Protein AF-A0A840FYK5-F1 (afdb_monomer_lite)

Structure (mmCIF, N/CA/C/O backbone):
data_AF-A0A840FYK5-F1
#
_entry.id   AF-A0A840FYK5-F1
#
loop_
_atom_site.group_PDB
_atom_site.id
_atom_site.type_symbol
_atom_site.label_atom_id
_atom_site.label_alt_id
_atom_site.label_comp_id
_atom_site.label_asym_id
_atom_site.label_entity_id
_atom_site.label_seq_id
_atom_site.pdbx_PDB_ins_code
_atom_site.Cartn_x
_atom_site.Cartn_y
_atom_site.Cartn_z
_atom_site.occupancy
_atom_site.B_iso_or_equiv
_atom_site.auth_seq_id
_atom_site.auth_comp_id
_atom_site.auth_asym_id
_atom_site.auth_atom_id
_atom_site.pdbx_PDB_model_num
ATOM 1 N N . MET A 1 1 ? 57.514 31.101 -89.085 1.00 50.59 1 MET A N 1
ATOM 2 C CA . MET A 1 1 ? 56.109 31.104 -88.603 1.00 50.59 1 MET A CA 1
ATOM 3 C C . MET A 1 1 ? 55.484 29.708 -88.556 1.00 50.59 1 MET A C 1
ATOM 5 O O . MET A 1 1 ? 54.906 29.385 -87.530 1.00 50.59 1 MET A O 1
ATOM 9 N N . LYS A 1 2 ? 55.638 28.849 -89.581 1.00 47.91 2 LYS A N 1
ATOM 10 C CA . LYS A 1 2 ? 55.076 27.477 -89.578 1.00 47.91 2 LYS A CA 1
ATOM 11 C C . LYS A 1 2 ? 55.573 26.586 -88.419 1.00 47.91 2 LYS A C 1
ATOM 13 O O . LYS A 1 2 ? 54.749 25.950 -87.782 1.00 47.91 2 LYS A O 1
ATOM 18 N N . SER A 1 3 ? 56.866 26.624 -88.074 1.00 54.31 3 SER A N 1
ATOM 19 C CA . SER A 1 3 ? 57.434 25.789 -86.993 1.00 54.31 3 SER A CA 1
ATOM 20 C C . SER A 1 3 ? 57.004 26.186 -85.571 1.00 54.31 3 SER A C 1
ATOM 22 O O . SER A 1 3 ? 57.011 25.355 -84.669 1.00 54.31 3 SER A O 1
ATOM 24 N N . VAL A 1 4 ? 56.611 27.449 -85.362 1.00 58.28 4 VAL A N 1
ATOM 25 C CA . VAL A 1 4 ? 56.095 27.933 -84.065 1.00 58.28 4 VAL A CA 1
ATOM 26 C C . VAL A 1 4 ? 54.631 27.517 -83.896 1.00 58.28 4 VAL A C 1
ATOM 28 O O . VAL A 1 4 ? 54.240 27.057 -82.830 1.00 58.28 4 VAL A O 1
ATOM 31 N N . LEU A 1 5 ? 53.845 27.582 -84.976 1.00 57.31 5 LEU A N 1
ATOM 32 C CA . LEU A 1 5 ? 52.460 27.099 -85.007 1.00 57.31 5 LEU A CA 1
ATOM 33 C C . LEU A 1 5 ? 52.360 25.588 -84.747 1.00 57.31 5 LEU A C 1
ATOM 35 O O . LEU A 1 5 ? 51.481 25.158 -84.006 1.00 57.31 5 LEU A O 1
ATOM 39 N N . THR A 1 6 ? 53.281 24.784 -85.285 1.00 66.44 6 THR A N 1
ATOM 40 C CA . THR A 1 6 ? 53.311 23.334 -85.026 1.00 66.44 6 THR A CA 1
ATOM 41 C C . THR A 1 6 ? 53.714 22.995 -83.590 1.00 66.44 6 THR A C 1
ATOM 43 O O . THR A 1 6 ? 53.157 22.068 -83.011 1.00 66.44 6 THR A O 1
ATOM 46 N N . ALA A 1 7 ? 54.637 23.754 -82.989 1.00 65.50 7 ALA A N 1
ATOM 47 C CA . ALA A 1 7 ? 55.059 23.539 -81.604 1.00 65.50 7 ALA A CA 1
ATOM 48 C C . ALA A 1 7 ? 53.944 23.880 -80.598 1.00 65.50 7 ALA A C 1
ATOM 50 O O . ALA A 1 7 ? 53.713 23.129 -79.652 1.00 65.50 7 ALA A O 1
ATOM 51 N N . VAL A 1 8 ? 53.202 24.968 -80.836 1.00 67.00 8 VAL A N 1
ATOM 52 C CA . VAL A 1 8 ? 52.050 25.351 -80.003 1.00 67.00 8 VAL A CA 1
ATOM 53 C C . VAL A 1 8 ? 50.910 24.336 -80.139 1.00 67.00 8 VAL A C 1
ATOM 55 O O . VAL A 1 8 ? 50.335 23.930 -79.133 1.00 67.00 8 VAL A O 1
ATOM 58 N N . ALA A 1 9 ? 50.624 23.854 -81.353 1.00 66.88 9 ALA A N 1
ATOM 59 C CA . ALA A 1 9 ? 49.598 22.832 -81.570 1.00 66.88 9 ALA A CA 1
ATOM 60 C C . ALA A 1 9 ? 49.932 21.499 -80.871 1.00 66.88 9 ALA A C 1
ATOM 62 O O . ALA A 1 9 ? 49.056 20.884 -80.265 1.00 66.88 9 ALA A O 1
ATOM 63 N N . ALA A 1 10 ? 51.202 21.078 -80.896 1.00 69.75 10 ALA A N 1
ATOM 64 C CA . ALA A 1 10 ? 51.650 19.875 -80.197 1.00 69.75 10 ALA A CA 1
ATOM 65 C C . ALA A 1 10 ? 51.537 20.011 -78.667 1.00 69.75 10 ALA A C 1
ATOM 67 O O . ALA A 1 10 ? 51.083 19.082 -78.002 1.00 69.75 10 ALA A O 1
ATOM 68 N N . ALA A 1 11 ? 51.881 21.175 -78.108 1.00 65.31 11 ALA A N 1
ATOM 69 C CA . ALA A 1 11 ? 51.775 21.427 -76.671 1.00 65.31 11 ALA A CA 1
ATOM 70 C C . ALA A 1 11 ? 50.318 21.407 -76.172 1.00 65.31 11 ALA A C 1
ATOM 72 O O . ALA A 1 11 ? 50.037 20.839 -75.117 1.00 65.31 11 ALA A O 1
ATOM 73 N N . VAL A 1 12 ? 49.380 21.964 -76.949 1.00 68.56 12 VAL A N 1
ATOM 74 C CA . VAL A 1 12 ? 47.945 21.940 -76.614 1.00 68.56 12 VAL A CA 1
ATOM 75 C C . VAL A 1 12 ? 47.387 20.516 -76.661 1.00 68.56 12 VAL A C 1
ATOM 77 O O . VAL A 1 12 ? 46.631 20.132 -75.772 1.00 68.56 12 VAL A O 1
ATOM 80 N N . LEU A 1 13 ? 47.793 19.707 -77.645 1.00 66.62 13 LEU A N 1
ATOM 81 C CA . LEU A 1 13 ? 47.369 18.307 -77.735 1.00 66.62 13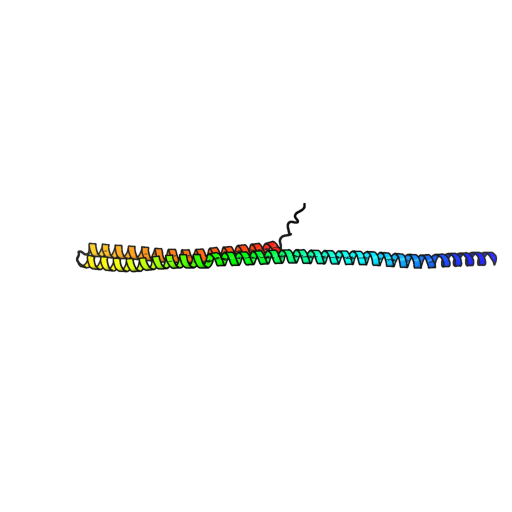 LEU A CA 1
ATOM 82 C C . LEU A 1 13 ? 47.898 17.462 -76.571 1.00 66.62 13 LEU A C 1
ATOM 84 O O . LEU A 1 13 ? 47.153 16.651 -76.031 1.00 66.62 13 LEU A O 1
ATOM 88 N N . ILE A 1 14 ? 49.145 17.678 -76.143 1.00 67.44 14 ILE A N 1
ATOM 89 C CA . ILE A 1 14 ? 49.721 16.970 -74.991 1.00 67.44 14 ILE A CA 1
ATOM 90 C C . ILE A 1 14 ? 49.023 17.385 -73.687 1.00 67.44 14 ILE A C 1
ATOM 92 O O . ILE A 1 14 ? 48.702 16.522 -72.874 1.00 67.44 14 ILE A O 1
ATOM 96 N N . ALA A 1 15 ? 48.735 18.677 -73.498 1.00 59.78 15 ALA A N 1
ATOM 97 C CA . ALA A 1 15 ? 48.019 19.168 -72.319 1.00 59.78 15 ALA A CA 1
ATOM 98 C C . ALA A 1 15 ? 46.560 18.675 -72.263 1.00 59.78 15 ALA A C 1
ATOM 100 O O . ALA A 1 15 ? 46.067 18.312 -71.198 1.00 59.78 15 ALA A O 1
ATOM 101 N N . ALA A 1 16 ? 45.872 18.603 -73.406 1.00 60.03 16 ALA A N 1
ATOM 102 C CA . ALA A 1 16 ? 44.527 18.036 -73.484 1.00 60.03 16 ALA A CA 1
ATOM 103 C C . ALA A 1 16 ? 44.531 16.514 -73.236 1.00 60.03 16 ALA A C 1
ATOM 105 O O . ALA A 1 16 ? 43.659 15.997 -72.538 1.00 60.03 16 ALA A O 1
ATOM 106 N N . ALA A 1 17 ? 45.539 15.803 -73.753 1.00 59.28 17 ALA A N 1
ATOM 107 C CA . ALA A 1 17 ? 45.691 14.362 -73.569 1.00 59.28 17 ALA A CA 1
ATOM 108 C C . ALA A 1 17 ? 46.063 13.967 -72.131 1.00 59.28 17 ALA A C 1
ATOM 110 O O . ALA A 1 17 ? 45.732 12.861 -71.717 1.00 59.28 17 ALA A O 1
ATOM 111 N N . SER A 1 18 ? 46.718 14.840 -71.358 1.00 58.62 18 SER A N 1
ATOM 112 C CA . SER A 1 18 ? 47.027 14.595 -69.942 1.00 58.62 18 SER A CA 1
ATOM 113 C C . SER A 1 18 ? 45.915 15.047 -68.986 1.00 58.62 18 SER A C 1
ATOM 115 O O . SER A 1 18 ? 45.762 14.461 -67.914 1.00 58.62 18 SER A O 1
ATOM 117 N N . ALA A 1 19 ? 45.096 16.029 -69.377 1.00 57.84 19 ALA A N 1
ATOM 118 C CA . ALA A 1 19 ? 43.970 16.510 -68.575 1.00 57.84 19 ALA A CA 1
ATOM 119 C C . ALA A 1 19 ? 42.776 15.536 -68.550 1.00 57.84 19 ALA A C 1
ATOM 121 O O . ALA A 1 19 ? 42.128 15.391 -67.516 1.00 57.84 19 ALA A O 1
ATOM 122 N N . LEU A 1 20 ? 42.496 14.838 -69.658 1.00 57.72 20 LEU A N 1
ATOM 123 C CA . LEU A 1 20 ? 41.363 13.904 -69.750 1.00 57.72 20 LEU A CA 1
ATOM 124 C C . LEU A 1 20 ? 41.501 12.671 -68.825 1.00 57.72 20 LEU A C 1
ATOM 126 O O . LEU A 1 20 ? 40.546 12.380 -68.103 1.00 57.72 20 LEU A O 1
ATOM 130 N N . PRO A 1 21 ? 42.659 11.978 -68.759 1.00 57.53 21 PRO A N 1
ATOM 131 C CA . PRO A 1 21 ? 42.876 10.895 -67.802 1.00 57.53 21 PRO A CA 1
ATOM 132 C C . PRO A 1 21 ? 42.879 11.397 -66.359 1.00 57.53 21 PRO A C 1
ATOM 134 O O . PRO A 1 21 ? 42.323 10.735 -65.492 1.00 57.53 21 PRO A O 1
ATOM 137 N N . ALA A 1 22 ? 43.464 12.570 -66.094 1.00 59.75 22 ALA A N 1
ATOM 138 C CA . ALA A 1 22 ? 43.513 13.144 -64.750 1.00 59.75 22 ALA A CA 1
ATOM 139 C C . ALA A 1 22 ? 42.115 13.496 -64.212 1.00 59.75 22 ALA A C 1
ATOM 141 O O . ALA A 1 22 ? 41.850 13.281 -63.033 1.00 59.75 22 ALA A O 1
ATOM 142 N N . TYR A 1 23 ? 41.213 13.980 -65.072 1.00 58.19 23 TYR A N 1
ATOM 143 C CA . TYR A 1 23 ? 39.818 14.242 -64.714 1.00 58.19 23 TYR A CA 1
ATOM 144 C C . TYR A 1 23 ? 39.044 12.948 -64.428 1.00 58.19 23 TYR A C 1
ATOM 146 O O . TYR A 1 23 ? 38.419 12.848 -63.382 1.00 58.19 23 TYR A O 1
ATOM 154 N N . TRP A 1 24 ? 39.153 11.925 -65.284 1.00 56.03 24 TRP A N 1
ATOM 155 C CA . TRP A 1 24 ? 38.498 10.624 -65.065 1.00 56.03 24 TRP A CA 1
ATOM 156 C C . TRP A 1 24 ? 39.022 9.884 -63.825 1.00 56.03 24 TRP A C 1
ATOM 158 O O . TRP A 1 24 ? 38.254 9.302 -63.059 1.00 56.03 24 TRP A O 1
ATOM 168 N N . ILE A 1 25 ? 40.338 9.917 -63.602 1.00 59.69 25 ILE A N 1
ATOM 169 C CA . ILE A 1 25 ? 40.973 9.357 -62.404 1.00 59.69 25 ILE A CA 1
ATOM 170 C C . ILE A 1 25 ? 40.536 10.153 -61.168 1.00 59.69 25 ILE A C 1
ATOM 172 O O . ILE A 1 25 ? 40.175 9.551 -60.165 1.00 59.69 25 ILE A O 1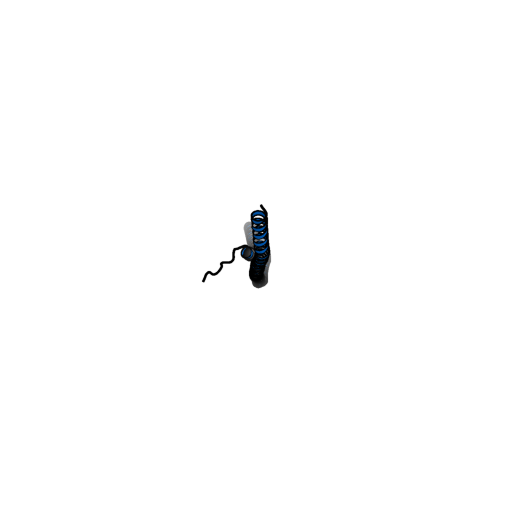
ATOM 176 N N . GLY A 1 26 ? 40.506 11.486 -61.232 1.00 59.38 26 GLY A N 1
ATOM 177 C CA . GLY A 1 26 ? 40.042 12.331 -60.130 1.00 59.38 26 GLY A CA 1
ATOM 178 C C . GLY A 1 26 ? 38.566 12.128 -59.775 1.00 59.38 26 GLY A C 1
ATOM 179 O O . GLY A 1 26 ? 38.242 12.045 -58.594 1.00 59.38 26 GLY A O 1
ATOM 180 N N . ASP A 1 27 ? 37.698 11.997 -60.777 1.00 62.09 27 ASP A N 1
ATOM 181 C CA . ASP A 1 27 ? 36.256 11.776 -60.618 1.00 62.09 27 ASP A CA 1
ATOM 182 C C . ASP A 1 27 ? 35.965 10.398 -60.004 1.00 62.09 27 ASP A C 1
ATOM 184 O O . ASP A 1 27 ? 35.331 10.307 -58.958 1.00 62.09 27 ASP A O 1
ATOM 188 N N . SER A 1 28 ? 36.574 9.335 -60.542 1.00 63.12 28 SER A N 1
ATOM 189 C CA . SER A 1 28 ? 36.465 7.972 -59.990 1.00 63.12 28 SER A CA 1
ATOM 190 C C . SER A 1 28 ? 37.071 7.822 -58.587 1.00 63.12 28 SER A C 1
ATOM 192 O O . SER A 1 28 ? 36.522 7.110 -57.745 1.00 63.12 28 SER A O 1
ATOM 194 N N . HIS A 1 29 ? 38.181 8.508 -58.288 1.00 64.19 29 HIS A N 1
ATOM 195 C CA . HIS A 1 29 ? 38.748 8.533 -56.933 1.00 64.19 29 HIS A CA 1
ATOM 196 C C . HIS A 1 29 ? 37.891 9.374 -55.974 1.00 64.19 29 HIS A C 1
ATOM 198 O O . HIS A 1 29 ? 37.854 9.087 -54.777 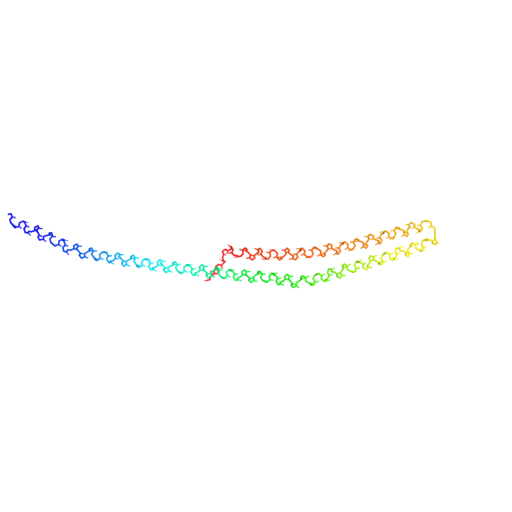1.00 64.19 29 HIS A O 1
ATOM 204 N N . GLY A 1 30 ? 37.201 10.401 -56.475 1.00 69.19 30 GLY A N 1
ATOM 205 C CA . GLY A 1 30 ? 36.235 11.197 -55.723 1.00 69.19 30 GLY A CA 1
ATOM 206 C C . GLY A 1 30 ? 34.983 10.395 -55.374 1.00 69.19 30 GLY A C 1
ATOM 207 O O . GLY A 1 30 ? 34.621 10.318 -54.201 1.00 69.19 30 GLY A O 1
ATOM 208 N N . GLU A 1 31 ? 34.383 9.735 -56.364 1.00 76.06 31 GLU A N 1
ATOM 209 C CA . GLU A 1 31 ? 33.214 8.864 -56.217 1.00 76.06 31 GLU A CA 1
ATOM 210 C C . GLU A 1 31 ? 33.489 7.725 -55.230 1.00 76.06 31 GLU A C 1
ATOM 212 O O . GLU A 1 31 ? 32.745 7.555 -54.266 1.00 76.06 31 GLU A O 1
ATOM 217 N N . ALA A 1 32 ? 34.613 7.015 -55.383 1.00 79.38 32 ALA A N 1
ATOM 218 C CA . ALA A 1 32 ? 34.986 5.931 -54.475 1.00 79.38 32 ALA A CA 1
ATOM 219 C C . ALA A 1 32 ? 35.172 6.412 -53.024 1.00 79.38 32 ALA A C 1
ATOM 221 O O . ALA A 1 32 ? 34.760 5.730 -52.085 1.00 79.38 32 ALA A O 1
ATOM 222 N N . ARG A 1 33 ? 35.754 7.603 -52.815 1.00 80.38 33 ARG A N 1
ATOM 223 C CA . ARG A 1 33 ? 35.912 8.189 -51.473 1.00 80.38 33 ARG A CA 1
ATOM 224 C C . ARG A 1 33 ? 34.583 8.622 -50.864 1.00 80.38 33 ARG A C 1
ATOM 226 O O . ARG A 1 33 ? 34.392 8.435 -49.664 1.00 80.38 33 ARG A O 1
ATOM 233 N N . VAL A 1 34 ? 33.686 9.201 -51.662 1.00 84.94 34 VAL A N 1
ATOM 234 C CA . VAL A 1 34 ? 32.341 9.584 -51.210 1.00 84.94 34 VAL A CA 1
ATOM 235 C C . VAL A 1 34 ? 31.530 8.340 -50.867 1.00 84.94 34 VAL A C 1
ATOM 237 O O . VAL A 1 34 ? 30.941 8.300 -49.791 1.00 84.94 34 VAL A O 1
ATOM 240 N N . GLN A 1 35 ? 31.568 7.305 -51.709 1.00 84.25 35 GLN A N 1
ATOM 241 C CA . GLN A 1 35 ? 30.885 6.040 -51.450 1.00 84.25 35 GLN A CA 1
ATOM 242 C C . GLN A 1 35 ? 31.421 5.369 -50.182 1.00 84.25 35 GLN A C 1
ATOM 244 O O . GLN A 1 35 ? 30.646 4.986 -49.315 1.00 84.25 35 GLN A O 1
ATOM 249 N N . GLN A 1 36 ? 32.744 5.314 -50.005 1.00 89.25 36 GLN A N 1
ATOM 250 C CA . GLN A 1 36 ? 33.347 4.765 -48.791 1.00 89.25 36 GLN A CA 1
ATOM 251 C C . GLN A 1 36 ? 32.951 5.557 -47.534 1.00 89.25 36 GLN A C 1
ATOM 253 O O . GLN A 1 36 ? 32.678 4.967 -46.488 1.00 89.25 36 GLN A O 1
ATOM 258 N N . ALA A 1 37 ? 32.920 6.891 -47.610 1.00 87.94 37 ALA A N 1
ATOM 259 C CA . ALA A 1 37 ? 32.476 7.731 -46.501 1.00 87.94 37 ALA A CA 1
ATOM 260 C C . ALA A 1 37 ? 30.987 7.515 -46.187 1.00 87.94 37 ALA A C 1
ATOM 262 O O . ALA A 1 37 ? 30.623 7.407 -45.017 1.00 87.94 37 ALA A O 1
ATOM 263 N N . TRP A 1 38 ? 30.149 7.394 -47.219 1.00 90.44 38 TRP A N 1
ATOM 264 C CA . TRP A 1 38 ? 28.724 7.102 -47.098 1.00 90.44 38 TRP A CA 1
ATOM 265 C C . TRP A 1 38 ? 28.463 5.726 -46.480 1.00 90.44 38 TRP A C 1
ATOM 267 O O . TRP A 1 38 ? 27.645 5.609 -45.570 1.00 90.44 38 TRP A O 1
ATOM 277 N N . ASP A 1 39 ? 29.175 4.690 -46.923 1.00 92.81 39 ASP A N 1
ATOM 278 C CA . ASP A 1 39 ? 29.040 3.331 -46.395 1.00 92.81 39 ASP A CA 1
ATOM 279 C C . ASP A 1 39 ? 29.463 3.270 -44.921 1.00 92.81 39 ASP A C 1
ATOM 281 O O . ASP A 1 39 ? 28.784 2.652 -44.096 1.00 92.81 39 ASP A O 1
ATOM 285 N N . ASN A 1 40 ? 30.550 3.964 -44.565 1.00 91.50 40 ASN A N 1
ATOM 286 C CA . ASN A 1 40 ? 31.009 4.079 -43.181 1.00 91.50 40 ASN A CA 1
ATOM 287 C C . ASN A 1 40 ? 30.006 4.836 -42.298 1.00 91.50 40 ASN A C 1
ATOM 289 O O . ASN A 1 40 ? 29.706 4.372 -41.197 1.00 91.50 40 ASN A O 1
ATOM 293 N N . ASP A 1 41 ? 29.463 5.962 -42.771 1.00 91.06 41 ASP A N 1
ATOM 294 C CA . ASP A 1 41 ? 28.434 6.729 -42.055 1.00 91.06 41 ASP A CA 1
ATOM 295 C C . ASP A 1 41 ? 27.147 5.908 -41.896 1.00 91.06 41 ASP A C 1
ATOM 297 O O . ASP A 1 41 ? 26.604 5.800 -40.799 1.00 91.06 41 ASP A O 1
ATOM 301 N N . THR A 1 42 ? 26.706 5.230 -42.957 1.00 92.06 42 THR A N 1
ATOM 302 C CA . THR A 1 42 ? 25.527 4.353 -42.939 1.00 92.06 42 THR A CA 1
ATOM 303 C C . THR A 1 42 ? 25.695 3.231 -41.921 1.00 92.06 42 THR A C 1
ATOM 305 O O . THR A 1 42 ? 24.801 2.989 -41.108 1.00 92.06 42 THR A O 1
ATOM 308 N N . LYS A 1 43 ? 26.860 2.571 -41.913 1.00 93.62 43 LYS A N 1
ATOM 309 C CA . LYS A 1 43 ? 27.175 1.529 -40.933 1.00 93.62 43 LYS A CA 1
ATOM 310 C C . LYS A 1 43 ? 27.217 2.090 -39.513 1.00 93.62 43 LYS A C 1
ATOM 312 O O . LYS A 1 43 ? 26.647 1.480 -38.615 1.00 93.62 43 LYS A O 1
ATOM 317 N N . SER A 1 44 ? 27.847 3.246 -39.308 1.00 92.38 44 SER A N 1
ATOM 318 C CA . SER A 1 44 ? 27.918 3.900 -37.997 1.00 92.38 44 SER A CA 1
ATOM 319 C C . SER A 1 44 ? 26.527 4.245 -37.462 1.00 92.38 44 SER A C 1
ATOM 321 O O . SER A 1 44 ? 26.211 3.903 -36.323 1.00 92.38 44 SER A O 1
ATOM 323 N N . ARG A 1 45 ? 25.655 4.820 -38.298 1.00 90.25 45 ARG A N 1
ATOM 324 C CA . ARG A 1 45 ? 24.257 5.112 -37.946 1.00 90.25 45 ARG A CA 1
ATOM 325 C C . ARG A 1 45 ? 23.459 3.852 -37.643 1.00 90.25 45 ARG A C 1
ATOM 327 O O . ARG A 1 45 ? 22.683 3.851 -36.693 1.00 90.25 45 ARG A O 1
ATOM 334 N N . ALA A 1 46 ? 23.644 2.789 -38.425 1.00 91.06 46 ALA A N 1
ATOM 335 C CA . ALA A 1 46 ? 22.976 1.513 -38.189 1.00 91.06 46 ALA A CA 1
ATOM 336 C C . ALA A 1 46 ? 23.395 0.894 -36.845 1.00 91.06 46 ALA A C 1
ATOM 338 O O . ALA A 1 46 ? 22.534 0.448 -36.088 1.00 91.06 46 ALA A O 1
ATOM 339 N N . THR A 1 47 ? 24.691 0.926 -36.513 1.00 94.00 47 THR A N 1
ATOM 340 C CA . THR A 1 47 ? 25.196 0.473 -35.208 1.00 94.00 47 THR A CA 1
ATOM 341 C C . THR A 1 47 ? 24.639 1.324 -34.069 1.00 94.00 47 THR A C 1
ATOM 343 O O . THR A 1 47 ? 24.091 0.768 -33.124 1.00 94.00 47 THR A O 1
ATOM 346 N N . ALA A 1 48 ? 24.686 2.655 -34.183 1.00 91.38 48 ALA A N 1
ATOM 347 C CA . ALA A 1 48 ? 24.155 3.554 -33.158 1.00 91.38 48 ALA A CA 1
ATOM 348 C C . ALA A 1 48 ? 22.641 3.364 -32.941 1.00 91.38 48 ALA A C 1
ATOM 350 O O . ALA A 1 48 ? 22.164 3.380 -31.808 1.00 91.38 48 ALA A O 1
ATOM 351 N N . ALA A 1 49 ? 21.874 3.134 -34.012 1.00 90.94 49 ALA A N 1
ATOM 352 C CA . ALA A 1 49 ? 20.446 2.835 -33.920 1.00 90.94 49 ALA A CA 1
ATOM 353 C C . ALA A 1 49 ? 20.178 1.484 -33.234 1.00 90.94 49 ALA A C 1
ATOM 355 O O . ALA A 1 49 ? 19.245 1.371 -32.433 1.00 90.94 49 ALA A O 1
ATOM 356 N N . LEU A 1 50 ? 20.996 0.465 -33.521 1.00 94.44 50 LEU A N 1
ATOM 357 C CA . LEU A 1 50 ? 20.906 -0.840 -32.869 1.00 94.44 50 LEU A CA 1
ATOM 358 C C . LEU A 1 50 ? 21.251 -0.748 -31.377 1.00 94.44 50 LEU A C 1
ATOM 360 O O . LEU A 1 50 ? 20.517 -1.290 -30.554 1.00 94.44 50 LEU A O 1
ATOM 364 N N . GLU A 1 51 ? 22.321 -0.037 -31.024 1.00 93.69 51 GLU A N 1
ATOM 365 C CA . GLU A 1 51 ? 22.709 0.217 -29.632 1.00 93.69 51 GLU A CA 1
ATOM 366 C C . GLU A 1 51 ? 21.599 0.954 -28.881 1.00 93.69 51 GLU A C 1
ATOM 368 O O . GLU A 1 51 ? 21.139 0.467 -27.850 1.00 93.69 51 GLU A O 1
ATOM 373 N N . ALA A 1 52 ? 21.073 2.047 -29.442 1.00 89.44 52 ALA A N 1
ATOM 374 C CA . ALA A 1 52 ? 19.964 2.790 -28.847 1.00 89.44 52 ALA A CA 1
ATOM 375 C C . ALA A 1 52 ? 18.715 1.913 -28.634 1.00 89.44 52 ALA A C 1
ATOM 377 O O . ALA A 1 52 ? 18.060 2.000 -27.591 1.00 89.44 52 ALA A O 1
ATOM 378 N N . THR A 1 53 ? 18.401 1.035 -29.594 1.00 93.06 53 THR A N 1
ATOM 379 C CA . THR A 1 53 ? 17.277 0.091 -29.492 1.00 93.06 53 THR A CA 1
ATOM 380 C C . THR A 1 53 ? 17.509 -0.935 -28.385 1.00 93.06 53 THR A C 1
ATOM 382 O O . THR A 1 53 ? 16.618 -1.173 -27.571 1.00 93.06 53 THR A O 1
ATOM 385 N N . ASN A 1 54 ? 18.704 -1.524 -28.319 1.00 93.50 54 ASN A N 1
ATOM 386 C CA . ASN A 1 54 ? 19.051 -2.514 -27.302 1.00 93.50 54 ASN A CA 1
ATOM 387 C C . ASN A 1 54 ? 19.035 -1.902 -25.899 1.00 93.50 54 ASN A C 1
ATOM 389 O O . ASN A 1 54 ? 18.437 -2.477 -24.992 1.00 93.50 54 ASN A O 1
ATOM 393 N N . THR A 1 55 ? 19.621 -0.716 -25.724 1.00 90.69 55 THR A N 1
ATOM 394 C CA . THR A 1 55 ? 19.593 0.011 -24.449 1.00 90.69 55 THR A CA 1
ATOM 395 C C . THR A 1 55 ? 18.163 0.331 -24.025 1.00 90.69 55 THR A C 1
ATOM 397 O O . THR A 1 55 ? 17.804 0.085 -22.873 1.00 90.69 55 THR A O 1
ATOM 400 N N . SER A 1 56 ? 17.328 0.826 -24.945 1.00 90.31 56 SER A N 1
ATOM 401 C CA . SER A 1 56 ? 15.920 1.130 -24.652 1.00 90.31 56 SER A CA 1
ATOM 402 C C . SER A 1 56 ? 15.162 -0.126 -24.228 1.00 90.31 56 SER A C 1
ATOM 404 O O . SER A 1 56 ? 14.510 -0.128 -23.189 1.00 90.31 56 SER A O 1
ATOM 406 N N . ARG A 1 57 ? 15.338 -1.235 -24.955 1.00 92.88 57 ARG A N 1
ATOM 407 C CA . ARG A 1 57 ? 14.691 -2.514 -24.640 1.00 92.88 57 ARG A CA 1
ATOM 408 C C . ARG A 1 57 ? 15.101 -3.060 -23.271 1.00 92.88 57 ARG A C 1
ATOM 410 O O . ARG A 1 57 ? 14.249 -3.531 -22.525 1.00 92.88 57 ARG A O 1
ATOM 417 N N . THR A 1 58 ? 16.387 -2.996 -22.928 1.00 92.62 58 THR A N 1
ATOM 418 C CA . THR A 1 58 ? 16.881 -3.431 -21.611 1.00 92.62 58 THR A CA 1
ATOM 419 C C . THR A 1 58 ? 16.282 -2.583 -20.491 1.00 92.62 58 THR A C 1
ATOM 421 O O . THR A 1 58 ? 15.831 -3.130 -19.484 1.00 92.62 58 THR A O 1
ATOM 424 N N . LYS A 1 59 ? 16.217 -1.259 -20.678 1.00 91.12 59 LYS A N 1
ATOM 425 C CA . LYS A 1 59 ? 15.582 -0.339 -19.724 1.00 91.12 59 LYS A CA 1
ATOM 426 C C . LYS A 1 59 ? 14.090 -0.626 -19.559 1.00 91.12 59 LYS A C 1
ATOM 428 O O . LYS A 1 59 ? 13.623 -0.756 -18.432 1.00 91.12 59 LYS A O 1
ATOM 433 N N . GLU A 1 60 ? 13.359 -0.793 -20.658 1.00 93.44 60 GLU A N 1
ATOM 434 C CA . GLU A 1 60 ? 11.933 -1.143 -20.647 1.00 93.44 60 GLU A CA 1
ATOM 435 C C . GLU A 1 60 ? 11.677 -2.474 -19.932 1.00 93.44 60 GLU A C 1
ATOM 437 O O . GLU A 1 60 ? 10.753 -2.581 -19.127 1.00 93.44 60 GLU A O 1
ATOM 442 N N . GLN A 1 61 ? 12.522 -3.480 -20.167 1.00 94.88 61 GLN A N 1
ATOM 443 C CA . GLN A 1 61 ? 12.413 -4.771 -19.492 1.00 94.88 61 GLN A CA 1
ATOM 444 C C . GLN A 1 61 ? 12.697 -4.655 -17.987 1.00 94.88 61 GLN A C 1
ATOM 446 O O . GLN A 1 61 ? 11.961 -5.221 -17.177 1.00 94.88 61 GLN A O 1
ATOM 451 N N . GLY A 1 62 ? 13.737 -3.913 -17.596 1.00 94.12 62 GLY A N 1
ATOM 452 C CA . GLY A 1 62 ? 14.047 -3.642 -16.190 1.00 94.12 62 GLY A CA 1
ATOM 453 C C . GLY A 1 62 ? 12.915 -2.899 -15.478 1.00 94.12 62 GLY A C 1
ATOM 454 O O . GLY A 1 62 ? 12.525 -3.273 -14.369 1.00 94.12 62 GLY A O 1
ATOM 455 N N . HIS A 1 63 ? 12.333 -1.906 -16.149 1.00 95.75 63 HIS A N 1
ATOM 456 C CA . HIS A 1 63 ? 11.169 -1.170 -15.675 1.00 95.75 63 HIS A CA 1
ATOM 457 C C . HIS A 1 63 ? 9.955 -2.090 -15.488 1.00 95.75 63 HIS A C 1
ATOM 459 O O . HIS A 1 63 ? 9.408 -2.156 -14.387 1.00 95.75 63 HIS A O 1
ATOM 465 N N . ALA A 1 64 ? 9.588 -2.874 -16.507 1.00 96.38 64 ALA A N 1
ATOM 466 C CA . ALA A 1 64 ? 8.459 -3.802 -16.437 1.00 96.38 64 ALA A CA 1
ATOM 467 C C . ALA A 1 64 ? 8.615 -4.823 -15.298 1.00 96.38 64 ALA A C 1
ATOM 469 O O . ALA A 1 64 ? 7.670 -5.066 -14.546 1.00 96.38 64 ALA A O 1
ATOM 470 N N . ASN A 1 65 ? 9.819 -5.375 -15.121 1.00 96.56 65 ASN A N 1
ATOM 471 C CA . ASN A 1 65 ? 10.123 -6.293 -14.022 1.00 96.56 65 ASN A CA 1
ATOM 472 C C . ASN A 1 65 ? 9.978 -5.617 -12.651 1.00 96.56 65 ASN A C 1
ATOM 474 O O . ASN A 1 65 ? 9.465 -6.227 -11.714 1.00 96.56 65 ASN A O 1
ATOM 478 N N . SER A 1 66 ? 10.432 -4.368 -12.527 1.00 96.81 66 SER A N 1
ATOM 479 C CA . SER A 1 66 ? 10.374 -3.614 -11.271 1.00 96.81 66 SER A CA 1
ATOM 480 C C . SER A 1 66 ? 8.937 -3.257 -10.894 1.00 96.81 66 SER A C 1
ATOM 482 O O . SER A 1 66 ? 8.546 -3.460 -9.748 1.00 96.81 66 SER A O 1
ATOM 484 N N . VAL A 1 67 ? 8.132 -2.807 -11.862 1.00 97.69 67 VAL A N 1
ATOM 485 C CA . VAL A 1 67 ? 6.703 -2.523 -11.662 1.00 97.69 67 VAL A CA 1
ATOM 486 C C . VAL A 1 67 ? 5.933 -3.793 -11.311 1.00 97.69 67 VAL A C 1
ATOM 488 O O . VAL A 1 67 ? 5.153 -3.784 -10.364 1.00 97.69 67 VAL A O 1
ATOM 491 N N . THR A 1 68 ? 6.181 -4.893 -12.029 1.00 98.06 68 THR A N 1
ATOM 492 C CA . THR A 1 68 ? 5.530 -6.183 -11.749 1.00 98.06 68 THR A CA 1
ATOM 493 C C . THR A 1 68 ? 5.816 -6.626 -10.318 1.00 98.06 68 THR A C 1
ATOM 495 O O . THR A 1 68 ? 4.887 -6.903 -9.569 1.00 98.06 68 THR A O 1
ATOM 498 N N . ARG A 1 69 ? 7.088 -6.588 -9.899 1.00 97.50 69 ARG A N 1
ATOM 499 C CA . ARG A 1 69 ? 7.475 -6.938 -8.529 1.00 97.50 69 ARG A CA 1
ATOM 500 C C . ARG A 1 69 ? 6.804 -6.041 -7.489 1.00 97.50 69 ARG A C 1
ATOM 502 O O . ARG A 1 69 ? 6.282 -6.558 -6.513 1.00 97.50 69 ARG A O 1
ATOM 509 N N . ALA A 1 70 ? 6.783 -4.726 -7.702 1.00 97.38 70 ALA A N 1
ATOM 510 C CA . ALA A 1 70 ? 6.153 -3.795 -6.765 1.00 97.38 70 ALA A CA 1
ATOM 511 C C . ALA A 1 70 ? 4.653 -4.086 -6.580 1.00 97.38 70 ALA A C 1
ATOM 513 O O . ALA A 1 70 ? 4.134 -4.040 -5.465 1.00 97.38 70 ALA A O 1
ATOM 514 N N . VAL A 1 71 ? 3.955 -4.419 -7.670 1.00 97.56 71 VAL A N 1
ATOM 515 C CA . VAL A 1 71 ? 2.537 -4.803 -7.641 1.00 97.56 71 VAL A CA 1
ATOM 516 C C . VAL A 1 71 ? 2.338 -6.152 -6.944 1.00 97.56 71 VAL A C 1
ATOM 518 O O . VAL A 1 71 ? 1.433 -6.277 -6.117 1.00 97.56 71 VAL A O 1
ATOM 521 N N . ASP A 1 72 ? 3.186 -7.139 -7.229 1.00 97.62 72 ASP A N 1
ATOM 522 C CA . ASP A 1 72 ? 3.130 -8.456 -6.588 1.00 97.62 72 ASP A CA 1
ATOM 523 C C . ASP A 1 72 ? 3.368 -8.352 -5.074 1.00 97.62 72 ASP A C 1
ATOM 525 O O . ASP A 1 72 ? 2.590 -8.897 -4.289 1.00 97.62 72 ASP A O 1
ATOM 529 N N . ASP A 1 73 ? 4.387 -7.596 -4.655 1.00 96.00 73 ASP A N 1
ATOM 530 C CA . ASP A 1 73 ? 4.710 -7.353 -3.246 1.00 96.00 73 ASP A CA 1
ATOM 531 C C . ASP A 1 73 ? 3.551 -6.640 -2.533 1.00 96.00 73 ASP A C 1
ATOM 533 O O . ASP A 1 73 ? 3.162 -7.028 -1.427 1.00 96.00 73 ASP A O 1
ATOM 537 N N . PHE A 1 74 ? 2.935 -5.644 -3.183 1.00 96.69 74 PHE A N 1
ATOM 538 C CA . PHE A 1 74 ? 1.741 -4.971 -2.670 1.00 96.69 74 PHE A CA 1
ATOM 539 C C . PHE A 1 74 ? 0.575 -5.951 -2.473 1.00 96.69 74 PHE A C 1
ATOM 541 O O . PHE A 1 74 ? -0.041 -5.983 -1.404 1.00 96.69 74 PHE A O 1
ATOM 548 N N . HIS A 1 75 ? 0.282 -6.792 -3.467 1.00 95.69 75 HIS A N 1
ATOM 549 C CA . HIS A 1 75 ? -0.792 -7.779 -3.358 1.00 95.69 75 HIS A CA 1
ATOM 550 C C . HIS A 1 75 ? -0.507 -8.856 -2.308 1.00 95.69 75 HIS A C 1
ATOM 552 O O . HIS A 1 75 ? -1.436 -9.286 -1.616 1.00 95.69 75 HIS A O 1
ATOM 558 N N . ALA A 1 76 ? 0.756 -9.252 -2.136 1.00 95.88 76 ALA A N 1
ATOM 559 C CA . ALA A 1 76 ? 1.164 -10.236 -1.139 1.00 95.88 76 ALA A CA 1
ATOM 560 C C . ALA A 1 76 ? 0.870 -9.776 0.299 1.00 95.88 76 ALA A C 1
ATOM 562 O O . ALA A 1 76 ? 0.539 -10.603 1.152 1.00 95.88 76 ALA A O 1
ATOM 563 N N . VAL A 1 77 ? 0.946 -8.468 0.576 1.00 94.12 77 VAL A N 1
ATOM 564 C CA . VAL A 1 77 ? 0.730 -7.911 1.925 1.00 94.12 77 VAL A CA 1
ATOM 565 C C . VAL A 1 77 ? -0.670 -7.334 2.149 1.00 94.12 77 VAL A C 1
ATOM 567 O O . VAL A 1 77 ? -1.103 -7.230 3.298 1.00 94.12 77 VAL A O 1
ATOM 570 N N . GLN A 1 78 ? -1.400 -6.992 1.083 1.00 93.62 78 GLN A N 1
ATOM 571 C CA . GLN A 1 78 ? -2.703 -6.329 1.182 1.00 93.62 78 GLN A CA 1
ATOM 572 C C . GLN A 1 78 ? -3.764 -7.214 1.851 1.00 93.62 78 GLN A C 1
ATOM 574 O O . GLN A 1 78 ? -4.418 -6.793 2.806 1.00 93.62 78 GLN A O 1
ATOM 579 N N . ALA A 1 79 ? -3.949 -8.445 1.364 1.00 92.00 79 ALA A N 1
ATOM 580 C CA . ALA A 1 79 ? -4.999 -9.325 1.879 1.00 92.00 79 ALA A CA 1
ATOM 581 C C . ALA A 1 79 ? -4.778 -9.726 3.355 1.00 92.00 79 ALA A C 1
ATOM 583 O O . ALA A 1 79 ? -5.730 -9.618 4.134 1.00 92.00 79 ALA A O 1
ATOM 584 N N . PRO A 1 80 ? -3.558 -10.114 3.788 1.00 94.75 80 PRO A N 1
ATOM 585 C CA . PRO A 1 80 ? -3.275 -10.358 5.202 1.00 94.75 80 PRO A CA 1
ATOM 586 C C . PRO A 1 80 ? -3.518 -9.127 6.083 1.00 94.75 80 PRO A C 1
ATOM 588 O O . PRO A 1 80 ? -4.177 -9.235 7.114 1.00 94.75 80 PRO A O 1
ATOM 591 N N . ALA A 1 81 ? -3.054 -7.945 5.662 1.00 93.44 81 ALA A N 1
ATOM 592 C CA . ALA A 1 81 ? -3.231 -6.717 6.435 1.00 93.44 81 ALA A CA 1
ATOM 593 C C . ALA A 1 81 ? -4.710 -6.327 6.587 1.00 93.44 81 ALA A C 1
ATOM 595 O O . ALA A 1 81 ? -5.139 -5.930 7.673 1.00 93.44 81 ALA A O 1
ATOM 596 N N . ALA A 1 82 ? -5.505 -6.487 5.525 1.00 93.75 82 ALA A N 1
ATOM 597 C CA . ALA A 1 82 ? -6.944 -6.251 5.566 1.00 93.75 82 ALA A CA 1
ATOM 598 C C . ALA A 1 82 ? -7.659 -7.234 6.509 1.00 93.75 82 ALA A C 1
ATOM 600 O O . ALA A 1 82 ? -8.521 -6.822 7.288 1.00 93.75 82 ALA A O 1
ATOM 601 N N . ALA A 1 83 ? -7.284 -8.517 6.480 1.00 96.12 83 ALA A N 1
ATOM 602 C CA . ALA A 1 83 ? -7.843 -9.529 7.374 1.00 96.12 83 ALA A CA 1
ATOM 603 C C . ALA A 1 83 ? -7.516 -9.235 8.849 1.00 96.12 83 ALA A C 1
ATOM 605 O O . ALA A 1 83 ? -8.411 -9.265 9.698 1.00 96.12 83 ALA A O 1
ATOM 606 N N . ASP A 1 84 ? -6.265 -8.880 9.147 1.00 95.50 84 ASP A N 1
ATOM 607 C CA . ASP A 1 84 ? -5.828 -8.505 10.494 1.00 95.50 84 ASP A CA 1
ATOM 608 C C . ASP A 1 84 ? -6.544 -7.244 10.997 1.00 95.50 84 ASP A C 1
ATOM 610 O O . ASP A 1 84 ? -7.002 -7.198 12.143 1.00 95.50 84 ASP A O 1
ATOM 614 N N . GLY A 1 85 ? -6.680 -6.226 10.141 1.00 95.44 85 GLY A N 1
ATOM 615 C CA . GLY A 1 85 ? -7.432 -5.008 10.445 1.00 95.44 85 GLY A CA 1
ATOM 616 C C . GLY A 1 85 ? -8.899 -5.304 10.758 1.00 95.44 85 GLY A C 1
ATOM 617 O O . GLY A 1 85 ? -9.411 -4.886 11.800 1.00 95.44 85 GLY A O 1
ATOM 618 N N . ALA A 1 86 ? -9.561 -6.103 9.917 1.00 95.69 86 ALA A N 1
ATOM 619 C CA . ALA A 1 86 ? -10.946 -6.517 10.127 1.00 95.69 86 ALA A CA 1
ATOM 620 C C . ALA A 1 86 ? -11.126 -7.301 11.439 1.00 95.69 86 ALA A C 1
ATOM 622 O O . ALA A 1 86 ? -12.083 -7.061 12.178 1.00 95.69 86 ALA A O 1
ATOM 623 N N . ALA A 1 87 ? -10.190 -8.194 11.776 1.00 97.31 87 ALA A N 1
ATOM 624 C CA . ALA A 1 87 ? -10.229 -8.953 13.023 1.00 97.31 87 ALA A CA 1
ATOM 625 C C . ALA A 1 87 ? -10.131 -8.049 14.266 1.00 97.31 87 ALA A C 1
ATOM 627 O O . ALA A 1 87 ? -10.857 -8.262 15.243 1.00 97.31 87 ALA A O 1
ATOM 628 N N . ARG A 1 88 ? -9.273 -7.019 14.230 1.00 95.44 88 ARG A N 1
ATOM 629 C CA . ARG A 1 88 ? -9.120 -6.041 15.323 1.00 95.44 88 ARG A CA 1
ATOM 630 C C . ARG A 1 88 ? -10.343 -5.146 15.482 1.00 95.44 88 ARG A C 1
ATOM 632 O O . ARG A 1 88 ? -10.793 -4.937 16.608 1.00 95.44 88 ARG A O 1
ATOM 639 N N . ILE A 1 89 ? -10.912 -4.671 14.374 1.00 96.25 89 ILE A N 1
ATOM 640 C CA . ILE A 1 89 ? -12.155 -3.888 14.383 1.00 96.25 89 ILE A CA 1
ATOM 641 C C . ILE A 1 89 ? -13.294 -4.729 14.971 1.00 96.25 89 ILE A C 1
ATOM 643 O O . ILE A 1 89 ? -13.976 -4.278 15.890 1.00 96.25 89 ILE A O 1
ATOM 647 N N . ALA A 1 90 ? -13.440 -5.983 14.534 1.00 96.62 90 ALA A N 1
ATOM 648 C CA . ALA A 1 90 ? -14.449 -6.891 15.071 1.00 96.62 90 ALA A CA 1
ATOM 649 C C . ALA A 1 90 ? -14.260 -7.163 16.577 1.00 96.62 90 ALA A C 1
ATOM 651 O O . ALA A 1 90 ? -15.241 -7.310 17.310 1.00 96.62 90 ALA A O 1
ATOM 652 N N . ASP A 1 91 ? -13.017 -7.228 17.068 1.00 96.19 91 ASP A N 1
ATOM 653 C CA . ASP A 1 91 ? -12.736 -7.314 18.506 1.00 96.19 91 ASP A CA 1
ATOM 654 C C . ASP A 1 91 ? -13.166 -6.055 19.263 1.00 96.19 91 ASP A C 1
ATOM 656 O O . ASP A 1 91 ? -13.836 -6.152 20.294 1.00 96.19 91 ASP A O 1
ATOM 660 N N . ALA A 1 92 ? -12.857 -4.875 18.725 1.00 94.62 92 ALA A N 1
ATOM 661 C CA . ALA A 1 92 ? -13.280 -3.609 19.310 1.00 94.62 92 ALA A CA 1
ATOM 662 C C . ALA A 1 92 ? -14.815 -3.483 19.367 1.00 94.62 92 ALA A C 1
ATOM 664 O O . ALA A 1 92 ? -15.363 -3.099 20.400 1.00 94.62 92 ALA A O 1
ATOM 665 N N . GLU A 1 93 ? -15.526 -3.901 18.317 1.00 94.31 93 GLU A N 1
ATOM 666 C CA . GLU A 1 93 ? -16.995 -3.932 18.290 1.00 94.31 93 GLU A CA 1
ATOM 667 C C . GLU A 1 93 ? -17.588 -4.922 19.302 1.00 94.31 93 GLU A C 1
ATOM 669 O O . GLU A 1 93 ? -18.618 -4.649 19.927 1.00 94.31 93 GLU A O 1
ATOM 674 N N . ARG A 1 94 ? -16.953 -6.087 19.503 1.00 93.94 94 ARG A N 1
ATOM 675 C CA . ARG A 1 94 ? -17.360 -7.021 20.568 1.00 93.94 94 ARG A CA 1
ATOM 676 C C . ARG A 1 94 ? -17.221 -6.380 21.944 1.00 93.94 94 ARG A C 1
ATOM 678 O O . ARG A 1 94 ? -18.105 -6.547 22.784 1.00 93.94 94 ARG A O 1
ATOM 685 N N . LEU A 1 95 ? -16.137 -5.648 22.178 1.00 91.94 95 LEU A N 1
ATOM 686 C CA . LEU A 1 95 ? -15.896 -4.968 23.448 1.00 91.94 95 LEU A CA 1
ATOM 687 C C . LEU A 1 95 ? -16.870 -3.820 23.692 1.00 91.94 95 LEU A C 1
ATOM 689 O O . LEU A 1 95 ? -17.300 -3.644 24.830 1.00 91.94 95 LEU A O 1
ATOM 693 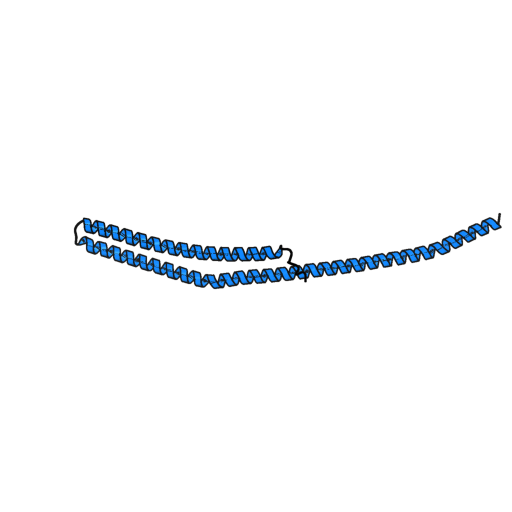N N . GLN A 1 96 ? -17.263 -3.097 22.644 1.00 92.44 96 GLN A N 1
ATOM 694 C CA . GLN A 1 96 ? -18.318 -2.088 22.717 1.00 92.44 96 GLN A CA 1
ATOM 695 C C . GLN A 1 96 ? -19.648 -2.694 23.157 1.00 92.44 96 GLN A C 1
ATOM 697 O O . GLN A 1 96 ? -20.215 -2.255 24.155 1.00 92.44 96 GLN A O 1
ATOM 702 N N . ARG A 1 97 ? -20.082 -3.785 22.520 1.00 91.81 97 ARG A N 1
ATOM 703 C CA . ARG A 1 97 ? -21.293 -4.509 22.941 1.00 91.81 97 ARG A CA 1
ATOM 704 C C . ARG A 1 97 ? -21.199 -5.022 24.382 1.00 91.81 97 ARG A C 1
ATOM 706 O O . ARG A 1 97 ? -22.169 -4.972 25.133 1.00 91.81 97 ARG A O 1
ATOM 713 N N . ALA A 1 98 ? -20.024 -5.492 24.804 1.00 92.00 98 ALA A N 1
ATOM 714 C CA . ALA A 1 98 ? -19.807 -5.905 26.190 1.00 92.00 98 ALA A CA 1
ATOM 715 C C . ALA A 1 98 ? -19.865 -4.721 27.176 1.00 92.00 98 ALA A C 1
ATOM 717 O O . ALA A 1 98 ? -20.373 -4.878 28.286 1.00 92.00 98 ALA A O 1
ATOM 718 N N . ALA A 1 99 ? -19.364 -3.544 26.788 1.00 89.25 99 ALA A N 1
ATOM 719 C CA . ALA A 1 99 ? -19.452 -2.319 27.580 1.00 89.25 99 ALA A CA 1
ATOM 720 C C . ALA A 1 99 ? -20.905 -1.852 27.746 1.00 89.25 99 ALA A C 1
ATOM 722 O O . ALA A 1 99 ? -21.309 -1.513 28.856 1.00 89.25 99 ALA A O 1
ATOM 723 N N . GLU A 1 100 ? -21.716 -1.928 26.689 1.00 88.25 100 GLU A N 1
ATOM 724 C CA . GLU A 1 100 ? -23.160 -1.659 26.744 1.00 88.25 100 GLU A CA 1
ATOM 725 C C . GLU A 1 100 ? -23.877 -2.611 27.715 1.00 88.25 100 GLU A C 1
ATOM 727 O O . GLU A 1 100 ? -24.680 -2.177 28.546 1.00 88.25 100 GLU A O 1
ATOM 732 N N . GLY A 1 101 ? -23.529 -3.903 27.684 1.00 88.12 101 GLY A N 1
ATOM 733 C CA . GLY A 1 101 ? -24.043 -4.893 28.633 1.00 88.12 101 GLY A CA 1
ATOM 734 C C . GLY A 1 101 ? -23.671 -4.584 30.089 1.00 88.12 101 GLY A C 1
ATOM 735 O O . GLY A 1 101 ? -24.534 -4.621 30.970 1.00 88.12 101 GLY A O 1
ATOM 736 N N . ARG A 1 102 ? -22.408 -4.216 30.355 1.00 88.56 102 ARG A N 1
ATOM 737 C CA . ARG A 1 102 ? -21.962 -3.806 31.702 1.00 88.56 102 ARG A CA 1
ATOM 738 C C . ARG A 1 102 ? -22.647 -2.527 32.170 1.00 88.56 102 ARG A C 1
ATOM 740 O O . ARG A 1 102 ? -23.067 -2.457 33.321 1.00 88.56 102 ARG A O 1
ATOM 747 N N . ALA A 1 103 ? -22.818 -1.545 31.289 1.00 88.69 103 ALA A N 1
ATOM 748 C CA . ALA A 1 103 ? -23.536 -0.312 31.595 1.00 88.69 103 ALA A CA 1
ATOM 749 C C . ALA A 1 103 ? -24.981 -0.593 32.041 1.00 88.69 103 ALA A C 1
ATOM 751 O O . ALA A 1 103 ? -25.427 -0.060 33.061 1.00 88.69 103 ALA A O 1
ATOM 752 N N . ALA A 1 104 ? -25.690 -1.483 31.338 1.00 86.50 104 ALA A N 1
ATOM 753 C CA . ALA A 1 104 ? -27.029 -1.916 31.733 1.00 86.50 104 ALA A CA 1
ATOM 754 C C . ALA A 1 104 ? -27.031 -2.597 33.114 1.00 86.50 104 ALA A C 1
ATOM 756 O O . ALA A 1 104 ? -27.922 -2.349 33.929 1.00 86.50 104 ALA A O 1
ATOM 757 N N . GLN A 1 105 ? -26.008 -3.405 33.408 1.00 86.44 105 GLN A N 1
ATOM 758 C CA . GLN A 1 105 ? -25.859 -4.068 34.701 1.00 86.44 105 GLN A CA 1
ATOM 759 C C . GLN A 1 105 ? -25.580 -3.077 35.841 1.00 86.44 105 GLN A C 1
ATOM 761 O O . GLN A 1 105 ? -26.223 -3.166 36.888 1.00 86.44 105 GLN A O 1
ATOM 766 N N . TYR A 1 106 ? -24.694 -2.096 35.640 1.00 86.44 106 TYR A N 1
ATOM 767 C CA . TYR A 1 106 ? -24.425 -1.045 36.628 1.00 86.44 106 TYR A CA 1
ATOM 768 C C . TYR A 1 106 ? -25.692 -0.252 36.965 1.00 86.44 106 TYR A C 1
ATOM 770 O O . TYR A 1 106 ? -25.972 -0.023 38.142 1.00 86.44 106 TYR A O 1
ATOM 778 N N . LEU A 1 107 ? -26.491 0.099 35.952 1.00 84.19 107 LEU A N 1
ATOM 779 C CA . LEU A 1 107 ? -27.772 0.790 36.132 1.00 84.19 107 LEU A CA 1
ATOM 780 C C . LEU A 1 107 ? -28.824 -0.082 36.835 1.00 84.19 107 LEU A C 1
ATOM 782 O O . LEU A 1 107 ? -29.616 0.411 37.634 1.00 84.19 107 LEU A O 1
ATOM 786 N N . ALA A 1 108 ? -28.860 -1.387 36.561 1.00 83.38 108 ALA A N 1
ATOM 787 C CA . ALA A 1 108 ? -29.763 -2.298 37.263 1.00 83.38 108 ALA A CA 1
ATOM 788 C C . ALA A 1 108 ? -29.394 -2.425 38.752 1.00 83.38 108 ALA A C 1
ATOM 790 O O . ALA A 1 108 ? -30.274 -2.406 39.613 1.00 83.38 108 ALA A O 1
ATOM 791 N N . MET A 1 109 ? -28.096 -2.497 39.065 1.00 79.56 109 MET A N 1
ATOM 792 C CA . MET A 1 109 ? -27.594 -2.570 40.441 1.00 79.56 109 MET A CA 1
ATOM 793 C C . MET A 1 109 ? -27.763 -1.250 41.209 1.00 79.56 109 MET A C 1
ATOM 795 O O . MET A 1 109 ? -27.983 -1.275 42.423 1.00 79.56 109 MET A O 1
ATOM 799 N N . SER A 1 110 ? -27.680 -0.096 40.535 1.00 81.56 110 SER A N 1
ATOM 800 C CA . SER A 1 110 ? -27.844 1.211 41.184 1.00 81.56 110 SER A CA 1
ATOM 801 C C . SER A 1 110 ? -29.286 1.516 41.574 1.00 81.56 110 SER A C 1
ATOM 803 O O . SER A 1 110 ? -29.504 2.118 42.625 1.00 81.56 110 SER A O 1
ATOM 805 N N . LYS A 1 111 ? -30.268 1.045 40.793 1.00 72.50 111 LYS A N 1
ATOM 806 C CA . LYS A 1 111 ? -31.707 1.219 41.068 1.00 72.50 111 LYS A CA 1
ATOM 807 C C . LYS A 1 111 ? -32.166 0.602 42.395 1.00 72.50 111 LYS A C 1
ATOM 809 O O . LYS A 1 111 ? -33.195 1.007 42.922 1.00 72.50 111 LYS A O 1
ATOM 814 N N . ALA A 1 112 ? -31.393 -0.318 42.973 1.00 61.84 112 ALA A N 1
ATOM 815 C CA . ALA A 1 112 ? -31.605 -0.850 44.321 1.00 61.84 112 ALA A CA 1
ATOM 816 C C . ALA A 1 112 ? -30.960 0.029 45.424 1.00 61.84 112 ALA A C 1
ATOM 818 O O . ALA A 1 112 ? -30.592 -0.468 46.494 1.00 61.84 112 ALA A O 1
ATOM 819 N N . GLY A 1 113 ? -30.723 1.325 45.169 1.00 66.19 113 GLY A N 1
ATOM 820 C CA . GLY A 1 113 ? -29.856 2.136 46.015 1.00 66.19 113 GLY A CA 1
ATOM 821 C C . GLY A 1 113 ? -29.993 3.652 46.025 1.00 66.19 113 GLY A C 1
ATOM 822 O O . GLY A 1 113 ? -30.804 4.233 45.322 1.00 66.19 113 GLY A O 1
ATOM 823 N N . ALA A 1 114 ? -29.174 4.283 46.880 1.00 77.69 114 ALA A N 1
ATOM 824 C CA . ALA A 1 114 ? -29.106 5.734 47.072 1.00 77.69 114 ALA A CA 1
ATOM 825 C C . ALA A 1 114 ? -28.606 6.475 45.815 1.00 77.69 114 ALA A C 1
ATOM 827 O O . ALA A 1 114 ? -27.796 5.937 45.061 1.00 77.69 114 ALA A O 1
ATOM 828 N N . VAL A 1 115 ? -29.032 7.732 45.645 1.00 79.50 115 VAL A N 1
ATOM 829 C CA . VAL A 1 115 ? -28.770 8.602 44.475 1.00 79.50 115 VAL A CA 1
ATOM 830 C C . VAL A 1 115 ? -27.287 8.668 44.076 1.00 79.50 115 VAL A C 1
ATOM 832 O O . VAL A 1 115 ? -26.956 8.584 42.895 1.00 79.50 115 VAL A O 1
ATOM 835 N N . GLU A 1 116 ? -26.369 8.748 45.036 1.00 77.31 116 GLU A N 1
ATOM 836 C CA . GLU A 1 116 ? -24.921 8.763 44.788 1.00 77.31 116 GLU A CA 1
ATOM 837 C C . GLU A 1 116 ? -24.415 7.494 44.083 1.00 77.31 116 GLU A C 1
ATOM 839 O O . GLU A 1 116 ? -23.525 7.578 43.234 1.00 77.31 116 GLU A O 1
ATOM 844 N N . ARG A 1 117 ? -25.007 6.324 44.362 1.00 82.50 117 ARG A N 1
ATOM 845 C CA . ARG A 1 117 ? -24.658 5.073 43.666 1.00 82.50 117 ARG A CA 1
ATOM 846 C C . ARG A 1 117 ? -25.123 5.085 42.214 1.00 82.50 117 ARG A C 1
ATOM 848 O O . ARG A 1 117 ? -24.415 4.578 41.351 1.00 82.50 117 ARG A O 1
ATOM 855 N N . ASP A 1 118 ? -26.267 5.700 41.937 1.00 83.81 118 ASP A N 1
ATOM 856 C CA . ASP A 1 118 ? -26.787 5.862 40.577 1.00 83.8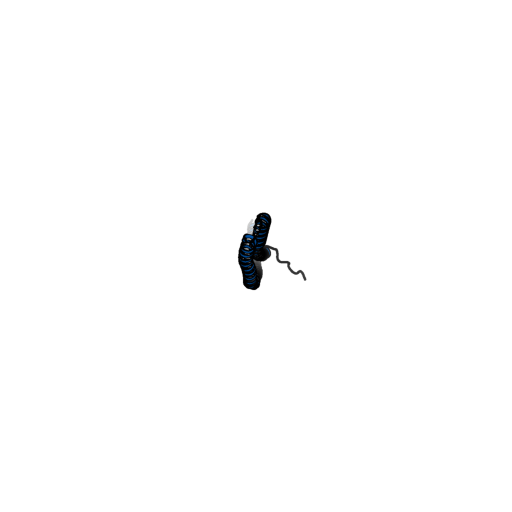1 118 ASP A CA 1
ATOM 857 C C . ASP A 1 118 ? -25.945 6.824 39.734 1.00 83.81 118 ASP A C 1
ATOM 859 O O . ASP A 1 118 ? -25.610 6.535 38.580 1.00 83.81 118 ASP A O 1
ATOM 863 N N . ARG A 1 119 ? -25.483 7.920 40.347 1.00 84.81 119 ARG A N 1
ATOM 864 C CA . ARG A 1 119 ? -24.534 8.851 39.721 1.00 84.81 119 ARG A CA 1
ATOM 865 C C . ARG A 1 119 ? -23.204 8.172 39.384 1.00 84.81 119 ARG A C 1
ATOM 867 O O . ARG A 1 119 ? -22.699 8.358 38.276 1.00 84.81 119 ARG A O 1
ATOM 874 N N . LEU A 1 120 ? -22.660 7.368 40.302 1.00 86.81 120 LEU A N 1
ATOM 875 C CA . LEU A 1 120 ? -21.425 6.605 40.078 1.00 86.81 120 LEU A CA 1
ATOM 876 C C . LEU A 1 120 ? -21.593 5.545 38.981 1.00 86.81 120 LEU A C 1
ATOM 878 O O . LEU A 1 120 ? -20.748 5.466 38.091 1.00 86.81 120 LEU A O 1
ATOM 882 N N . ALA A 1 121 ? -22.695 4.790 38.987 1.00 88.00 121 ALA A N 1
ATOM 883 C CA . ALA A 1 121 ? -23.004 3.803 37.951 1.00 88.00 121 ALA A CA 1
ATOM 884 C C . ALA A 1 121 ? -23.126 4.447 36.561 1.00 88.00 121 ALA A C 1
ATOM 886 O O . ALA A 1 121 ? -22.529 3.973 35.596 1.00 88.00 121 ALA A O 1
ATOM 887 N N . SER A 1 122 ? -23.823 5.581 36.473 1.00 88.31 122 SER A N 1
ATOM 888 C CA . SER A 1 122 ? -23.954 6.354 35.234 1.00 88.31 122 SER A CA 1
ATOM 889 C C . SER A 1 122 ? -22.615 6.916 34.749 1.00 88.31 122 SER A C 1
ATOM 891 O O . SER A 1 122 ? -22.354 6.984 33.548 1.00 88.31 122 SER A O 1
ATOM 893 N N . HIS A 1 123 ? -21.742 7.344 35.664 1.00 90.50 123 HIS A N 1
ATOM 894 C CA . HIS A 1 123 ? -20.398 7.793 35.309 1.00 90.50 123 HIS A CA 1
ATOM 895 C C . HIS A 1 123 ? -19.532 6.638 34.789 1.00 90.50 123 HIS A C 1
ATOM 897 O O . HIS A 1 123 ? -18.923 6.777 33.731 1.00 90.50 123 HIS A O 1
ATOM 903 N N . ALA A 1 124 ? -19.525 5.493 35.478 1.00 89.50 124 ALA A N 1
ATOM 904 C CA . ALA A 1 124 ? -18.803 4.298 35.045 1.00 89.50 124 ALA A CA 1
ATOM 905 C C . ALA A 1 124 ? -19.281 3.811 33.667 1.00 89.50 124 ALA A C 1
ATOM 907 O O . ALA A 1 124 ? -18.460 3.545 32.797 1.00 89.50 124 ALA A O 1
ATOM 908 N N . ALA A 1 125 ? -20.597 3.792 33.431 1.00 90.44 125 ALA A N 1
ATOM 909 C CA . ALA A 1 125 ? -21.176 3.456 32.131 1.00 90.44 125 ALA A CA 1
ATOM 910 C C . ALA A 1 125 ? -20.691 4.388 31.006 1.00 90.44 125 ALA A C 1
ATOM 912 O O . ALA A 1 125 ? -20.338 3.922 29.925 1.00 90.44 125 ALA A O 1
ATOM 913 N N . ARG A 1 126 ? -20.636 5.704 31.257 1.00 92.00 126 ARG A N 1
ATOM 914 C CA . ARG A 1 126 ? -20.136 6.681 30.274 1.00 92.00 126 ARG A CA 1
ATOM 915 C C . ARG A 1 126 ? -18.646 6.518 29.987 1.00 92.00 126 ARG A C 1
ATOM 917 O O . ARG A 1 126 ? -18.248 6.661 28.835 1.00 92.00 126 ARG A O 1
ATOM 924 N N . LEU A 1 127 ? -17.844 6.224 31.009 1.00 93.06 127 LEU A N 1
ATOM 925 C CA . LEU A 1 127 ? -16.414 5.970 30.845 1.00 93.06 127 LEU A CA 1
ATOM 926 C C . LEU A 1 127 ? -16.163 4.688 30.038 1.00 93.06 127 LEU A C 1
ATOM 928 O O . LEU A 1 127 ? -15.372 4.697 29.102 1.00 93.06 127 LEU A O 1
ATOM 932 N N . ASP A 1 128 ? -16.869 3.603 30.353 1.00 92.69 128 ASP A N 1
ATOM 933 C CA . ASP A 1 128 ? -16.758 2.344 29.610 1.00 92.69 128 ASP A CA 1
ATOM 934 C C . ASP A 1 128 ? -17.158 2.524 28.138 1.00 92.69 128 ASP A C 1
ATOM 936 O O . ASP A 1 128 ? -16.470 2.027 27.244 1.00 92.69 128 ASP A O 1
ATOM 940 N N . ALA A 1 129 ? -18.236 3.271 27.879 1.00 89.75 129 ALA A N 1
ATOM 941 C CA . ALA A 1 129 ? -18.683 3.578 26.525 1.00 89.75 129 ALA A CA 1
ATOM 942 C C . ALA A 1 129 ? -17.651 4.412 25.748 1.00 89.75 129 ALA A C 1
ATOM 944 O O . ALA A 1 129 ? -17.352 4.089 24.599 1.00 89.75 129 ALA A O 1
ATOM 945 N N . SER A 1 130 ? -17.071 5.450 26.364 1.00 93.88 130 SER A N 1
ATOM 946 C CA . SER A 1 130 ? -16.078 6.296 25.691 1.00 93.88 130 SER A CA 1
ATOM 947 C C . SER A 1 130 ? -14.776 5.550 25.398 1.00 93.88 130 SER A C 1
ATOM 949 O O . SER A 1 130 ? -14.195 5.737 24.330 1.00 93.88 130 SER A O 1
ATOM 951 N N . LEU A 1 131 ? -14.338 4.664 26.297 1.00 94.31 131 LEU A N 1
ATOM 952 C CA . LEU A 1 131 ? -13.158 3.826 26.084 1.00 94.31 131 LEU A CA 1
ATOM 953 C C . LEU A 1 131 ? -13.378 2.801 24.967 1.00 94.31 131 LEU A C 1
ATOM 955 O O . LEU A 1 131 ? -12.492 2.605 24.134 1.00 94.31 131 LEU A O 1
ATOM 959 N N . ALA A 1 132 ? -14.547 2.158 24.929 1.00 93.75 132 ALA A N 1
ATOM 960 C CA . ALA A 1 132 ? -14.855 1.188 23.886 1.00 93.75 132 ALA A CA 1
ATOM 961 C C . ALA A 1 132 ? -14.973 1.847 22.504 1.00 93.75 132 ALA A C 1
ATOM 963 O O . ALA A 1 132 ? -14.389 1.355 21.538 1.00 93.75 132 ALA A O 1
ATOM 964 N N . GLU A 1 133 ? -15.651 2.993 22.427 1.00 92.81 133 GLU A N 1
ATOM 965 C CA . GLU A 1 133 ? -15.752 3.780 21.198 1.00 92.81 133 GLU A CA 1
ATOM 966 C C . GLU A 1 133 ? -14.378 4.291 20.745 1.00 92.81 133 GLU A C 1
ATOM 968 O O . GLU A 1 133 ? -14.014 4.148 19.578 1.00 92.81 133 GLU A O 1
ATOM 973 N N . GLY A 1 134 ? -13.562 4.799 21.675 1.00 95.44 134 GLY A N 1
ATOM 974 C CA . GLY A 1 134 ? -12.195 5.229 21.385 1.00 95.44 134 GLY A CA 1
ATOM 975 C C . GLY A 1 134 ? -11.336 4.101 20.813 1.00 95.44 134 GLY A C 1
ATOM 976 O O . GLY A 1 134 ? -10.615 4.310 19.839 1.00 95.44 134 GLY A O 1
ATOM 977 N N . ARG A 1 135 ? -11.454 2.881 21.355 1.00 95.19 135 ARG A N 1
ATOM 978 C CA . ARG A 1 135 ? -10.749 1.709 20.819 1.00 95.19 135 ARG A CA 1
ATOM 979 C C . ARG A 1 135 ? -11.236 1.340 19.417 1.00 95.19 135 ARG A C 1
ATOM 981 O O . ARG A 1 135 ? -10.406 1.062 18.558 1.00 95.19 135 ARG A O 1
ATOM 988 N N . ARG A 1 136 ? -12.547 1.375 19.162 1.00 94.38 136 ARG A N 1
ATOM 989 C CA . ARG A 1 136 ? -13.116 1.114 17.829 1.00 94.38 136 ARG A CA 1
ATOM 990 C C . ARG A 1 136 ? -12.584 2.098 16.790 1.00 94.38 136 ARG A C 1
ATOM 992 O O . ARG A 1 136 ? -12.089 1.672 15.750 1.00 94.38 136 ARG A O 1
ATOM 999 N N . VAL A 1 137 ? -12.638 3.395 17.090 1.00 96.94 137 VAL A N 1
ATOM 1000 C CA . VAL A 1 137 ? -12.139 4.452 16.196 1.00 96.94 137 VAL A CA 1
ATOM 1001 C C . VAL A 1 137 ? -10.632 4.316 15.967 1.00 96.94 137 VAL A C 1
ATOM 1003 O O . VAL A 1 137 ? -10.171 4.459 14.837 1.00 96.94 137 VAL A O 1
ATOM 1006 N N . ALA A 1 138 ? -9.858 3.995 17.007 1.00 97.69 138 ALA A N 1
ATOM 1007 C CA . ALA A 1 138 ? -8.417 3.800 16.880 1.00 97.69 138 ALA A CA 1
ATOM 1008 C C . ALA A 1 138 ? -8.060 2.619 15.962 1.00 97.69 138 ALA A C 1
ATOM 1010 O O . ALA A 1 138 ? -7.159 2.753 15.136 1.00 97.69 138 ALA A O 1
ATOM 1011 N N . GLU A 1 139 ? -8.758 1.484 16.068 1.00 97.25 139 GLU A N 1
ATOM 1012 C CA . GLU A 1 139 ? -8.513 0.336 15.182 1.00 97.25 139 GLU A CA 1
ATOM 1013 C C . GLU A 1 139 ? -8.942 0.620 13.735 1.00 97.25 139 GLU A C 1
ATOM 1015 O O . GLU A 1 139 ? -8.241 0.214 12.810 1.00 97.25 139 GLU A O 1
ATOM 1020 N N . GLN A 1 140 ? -10.027 1.375 13.522 1.00 95.88 140 GLN A N 1
ATOM 1021 C CA . GLN A 1 140 ? -10.423 1.835 12.184 1.00 95.88 140 GLN A CA 1
ATOM 1022 C C . GLN A 1 140 ? -9.354 2.732 11.558 1.00 95.88 140 GLN A C 1
ATOM 1024 O O . GLN A 1 140 ? -8.883 2.457 10.458 1.00 95.88 140 GLN A O 1
ATOM 1029 N N . LEU A 1 141 ? -8.896 3.749 12.294 1.00 97.81 141 LEU A N 1
ATOM 1030 C CA . LEU A 1 141 ? -7.836 4.637 11.820 1.00 97.81 141 LEU A CA 1
ATOM 1031 C C . LEU A 1 141 ? -6.537 3.871 11.547 1.00 97.81 141 LEU A C 1
ATOM 1033 O O . LEU A 1 141 ? -5.836 4.159 10.581 1.00 97.81 141 LEU A O 1
ATOM 1037 N N . ARG A 1 142 ? -6.204 2.887 12.387 1.00 97.00 142 ARG A N 1
ATOM 1038 C CA . ARG A 1 142 ? -5.019 2.053 12.185 1.00 97.00 142 ARG A CA 1
ATOM 1039 C C . ARG A 1 142 ? -5.111 1.249 10.889 1.00 97.00 142 ARG A C 1
ATOM 1041 O O . ARG A 1 142 ? -4.117 1.181 10.175 1.00 97.00 142 ARG A O 1
ATOM 1048 N N . ALA A 1 143 ? -6.270 0.663 10.591 1.00 95.56 143 ALA A N 1
ATOM 1049 C CA . ALA A 1 143 ? -6.489 -0.061 9.341 1.00 95.56 143 ALA A CA 1
ATOM 1050 C C . ALA A 1 143 ? -6.337 0.865 8.121 1.00 95.56 143 ALA A C 1
ATOM 1052 O O . ALA A 1 143 ? -5.617 0.521 7.185 1.00 95.56 143 ALA A O 1
ATOM 1053 N N . ASP A 1 144 ? -6.919 2.066 8.176 1.00 96.69 144 ASP A N 1
ATOM 1054 C CA . ASP A 1 144 ? -6.810 3.062 7.102 1.00 96.69 144 ASP A CA 1
ATOM 1055 C C . ASP A 1 144 ? -5.364 3.528 6.880 1.00 96.69 144 ASP A C 1
ATOM 1057 O O . ASP A 1 144 ? -4.925 3.693 5.741 1.00 96.69 144 ASP A O 1
ATOM 1061 N N . LEU A 1 145 ? -4.606 3.749 7.959 1.00 97.88 145 LEU A N 1
ATOM 1062 C CA . LEU A 1 145 ? -3.198 4.137 7.866 1.00 97.88 145 LEU A CA 1
ATOM 1063 C C . LEU A 1 145 ? -2.350 3.031 7.238 1.00 97.88 145 LEU A C 1
ATOM 1065 O O . LEU A 1 145 ? -1.538 3.325 6.369 1.00 97.88 145 LEU A O 1
ATOM 1069 N N . VAL A 1 146 ? -2.575 1.771 7.617 1.00 96.94 146 VAL A N 1
ATOM 1070 C CA . VAL A 1 146 ? -1.863 0.633 7.021 1.00 96.94 146 VAL A CA 1
ATOM 1071 C C . VAL A 1 146 ? -2.147 0.526 5.519 1.00 96.94 146 VAL A C 1
ATOM 1073 O O . VAL A 1 146 ? -1.201 0.392 4.745 1.00 96.94 146 VAL A O 1
ATOM 1076 N N . ASP A 1 147 ? -3.407 0.645 5.083 1.00 95.62 147 ASP A N 1
ATOM 1077 C CA . ASP A 1 147 ? -3.750 0.638 3.648 1.00 95.62 147 ASP A CA 1
ATOM 1078 C C . ASP A 1 147 ? -3.086 1.809 2.903 1.00 95.62 147 ASP A C 1
ATOM 1080 O O . ASP A 1 147 ? -2.520 1.633 1.820 1.00 95.62 147 ASP A O 1
ATOM 1084 N N . ARG A 1 148 ? -3.086 3.009 3.495 1.00 97.06 148 ARG A N 1
ATOM 1085 C CA . ARG A 1 148 ? -2.439 4.184 2.894 1.00 97.06 148 ARG A CA 1
ATOM 1086 C C . ARG A 1 148 ? -0.929 4.027 2.790 1.00 97.06 148 ARG A C 1
ATOM 1088 O O . ARG A 1 148 ? -0.387 4.330 1.730 1.00 97.06 148 ARG A O 1
ATOM 1095 N N . ASP A 1 149 ? -0.263 3.550 3.834 1.00 97.25 149 ASP A N 1
ATOM 1096 C CA . ASP A 1 149 ? 1.187 3.340 3.831 1.00 97.25 149 ASP A CA 1
ATOM 1097 C C . ASP A 1 149 ? 1.589 2.305 2.774 1.00 97.25 149 ASP A C 1
ATOM 1099 O O . ASP A 1 149 ? 2.547 2.522 2.032 1.00 97.25 149 ASP A O 1
ATOM 1103 N N . GLN A 1 150 ? 0.810 1.229 2.619 1.00 96.50 150 GLN A N 1
ATOM 1104 C CA . GLN A 1 150 ? 1.026 0.235 1.563 1.00 96.50 150 GLN A CA 1
ATOM 1105 C C . GLN A 1 150 ? 0.882 0.840 0.160 1.00 96.50 150 GLN A C 1
ATOM 1107 O O . GLN A 1 150 ? 1.732 0.613 -0.703 1.00 96.50 150 GLN A O 1
ATOM 1112 N N . ARG A 1 151 ? -0.154 1.655 -0.079 1.00 97.06 151 ARG A N 1
ATOM 1113 C CA . ARG A 1 151 ? -0.345 2.346 -1.369 1.00 97.06 151 ARG A CA 1
ATOM 1114 C C . ARG A 1 151 ? 0.754 3.364 -1.658 1.00 97.06 151 ARG A C 1
ATOM 1116 O O . ARG A 1 151 ? 1.166 3.502 -2.807 1.00 97.06 151 ARG A O 1
ATOM 1123 N N . LEU A 1 152 ? 1.213 4.089 -0.638 1.00 98.12 152 LEU A N 1
ATOM 1124 C CA . LEU A 1 152 ? 2.327 5.028 -0.768 1.00 98.12 152 LEU A CA 1
ATOM 1125 C C . LEU A 1 152 ? 3.634 4.297 -1.081 1.00 98.12 152 LEU A C 1
ATOM 1127 O O . LEU A 1 152 ? 4.393 4.780 -1.917 1.00 98.12 152 LEU A O 1
ATOM 1131 N N . GLY A 1 153 ? 3.864 3.131 -0.470 1.00 97.50 153 GLY A N 1
ATOM 1132 C CA . GLY A 1 153 ? 4.976 2.242 -0.809 1.00 97.50 153 GLY A CA 1
ATOM 1133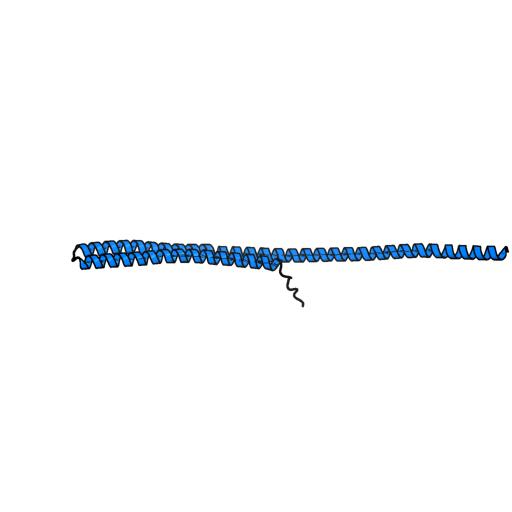 C C . GLY A 1 153 ? 4.949 1.833 -2.281 1.00 97.50 153 GLY A C 1
ATOM 1134 O O . GLY A 1 153 ? 5.902 2.114 -3.005 1.00 97.50 153 GLY A O 1
ATOM 1135 N N . LEU A 1 154 ? 3.816 1.297 -2.753 1.00 97.88 154 LEU A N 1
ATOM 1136 C CA . LEU A 1 154 ? 3.624 0.940 -4.164 1.00 97.88 154 LEU A CA 1
ATOM 1137 C C . LEU A 1 154 ? 3.901 2.128 -5.098 1.00 97.88 154 LEU A C 1
ATOM 1139 O O . LEU A 1 154 ? 4.632 1.997 -6.078 1.00 97.88 154 LEU A O 1
ATOM 1143 N N . LEU A 1 155 ? 3.342 3.303 -4.795 1.00 98.19 155 LEU A N 1
ATOM 1144 C CA . LEU A 1 155 ? 3.548 4.500 -5.609 1.00 98.19 155 LEU A CA 1
ATOM 1145 C C . LEU A 1 155 ? 5.024 4.922 -5.639 1.00 98.19 155 LEU A C 1
ATOM 1147 O O . LEU A 1 155 ? 5.536 5.284 -6.696 1.00 98.19 155 LEU A O 1
ATOM 1151 N N . ALA A 1 156 ? 5.712 4.872 -4.497 1.00 97.94 156 ALA A N 1
ATOM 1152 C CA . ALA A 1 156 ? 7.130 5.200 -4.414 1.00 97.94 156 ALA A CA 1
ATOM 1153 C C . ALA A 1 156 ? 7.988 4.237 -5.248 1.00 97.94 156 ALA A C 1
ATOM 1155 O O . ALA A 1 156 ? 8.925 4.678 -5.918 1.00 97.94 156 ALA A O 1
ATOM 1156 N N . ASP A 1 157 ? 7.656 2.946 -5.244 1.00 97.44 157 ASP A N 1
ATOM 1157 C CA . ASP A 1 157 ? 8.370 1.930 -6.016 1.00 97.44 157 ASP A CA 1
ATOM 1158 C C . ASP A 1 157 ? 8.137 2.083 -7.524 1.00 97.44 157 ASP A C 1
ATOM 1160 O O . ASP A 1 157 ? 9.099 2.030 -8.293 1.00 97.44 157 ASP A O 1
ATOM 1164 N N . VAL A 1 158 ? 6.903 2.381 -7.947 1.00 97.31 158 VAL A N 1
ATOM 1165 C CA . VAL A 1 158 ? 6.587 2.700 -9.351 1.00 97.31 158 VAL A CA 1
ATOM 1166 C C . VAL A 1 158 ? 7.337 3.952 -9.808 1.00 97.31 158 VAL A C 1
ATOM 1168 O O . VAL A 1 158 ? 8.003 3.915 -10.837 1.00 97.31 158 VAL A O 1
ATOM 1171 N N . ILE A 1 159 ? 7.336 5.029 -9.015 1.00 96.50 159 ILE A N 1
ATOM 1172 C CA . ILE A 1 159 ? 8.084 6.256 -9.342 1.00 96.50 159 ILE A CA 1
ATOM 1173 C C . ILE A 1 159 ? 9.590 5.977 -9.457 1.00 96.50 159 ILE A C 1
ATOM 1175 O O . ILE A 1 159 ? 10.269 6.556 -10.308 1.00 96.50 159 ILE A O 1
ATOM 1179 N N . ARG A 1 160 ? 10.142 5.102 -8.608 1.00 95.56 160 ARG A N 1
ATOM 1180 C CA . ARG A 1 160 ? 11.554 4.704 -8.695 1.00 95.56 160 ARG A CA 1
ATOM 1181 C C . ARG A 1 160 ? 11.827 3.936 -9.990 1.00 95.56 160 ARG A C 1
ATOM 1183 O O . ARG A 1 160 ? 12.819 4.220 -10.659 1.00 95.56 160 ARG A O 1
ATOM 1190 N N . ALA A 1 161 ? 10.934 3.021 -10.366 1.00 94.94 161 ALA A N 1
ATOM 1191 C CA . ALA A 1 161 ? 11.015 2.302 -11.632 1.00 94.94 161 ALA A CA 1
ATOM 1192 C C . ALA A 1 161 ? 10.888 3.249 -12.838 1.00 94.94 161 ALA A C 1
ATOM 1194 O O . ALA A 1 161 ? 11.638 3.096 -13.799 1.00 94.94 161 ALA A O 1
ATOM 1195 N N . ASP A 1 162 ? 10.010 4.252 -12.792 1.00 94.81 162 ASP A N 1
ATOM 1196 C CA . ASP A 1 162 ? 9.904 5.283 -13.833 1.00 94.81 162 ASP A CA 1
ATOM 1197 C C . ASP A 1 162 ? 11.207 6.077 -13.953 1.00 94.81 162 ASP A C 1
ATOM 1199 O O . ASP A 1 162 ? 11.726 6.281 -15.049 1.00 94.81 162 ASP A O 1
ATOM 1203 N N . ARG A 1 163 ? 11.784 6.500 -12.821 1.00 93.12 163 ARG A N 1
ATOM 1204 C CA . ARG A 1 163 ? 13.024 7.287 -12.811 1.00 93.12 163 ARG A CA 1
ATOM 1205 C C . ARG A 1 163 ? 14.198 6.531 -13.430 1.00 93.12 163 ARG A C 1
ATOM 1207 O O . ARG A 1 163 ? 14.958 7.138 -14.182 1.00 93.12 163 ARG A O 1
ATOM 1214 N N . SER A 1 164 ? 14.304 5.224 -13.192 1.00 89.62 164 SER A N 1
ATOM 1215 C CA . SER A 1 164 ? 15.370 4.398 -13.779 1.00 89.62 164 SER A CA 1
ATOM 1216 C C . SER A 1 164 ? 15.364 4.362 -15.317 1.00 89.62 164 SER A C 1
ATOM 1218 O O . SER A 1 164 ? 16.399 4.104 -15.929 1.00 89.62 164 SER A O 1
ATOM 1220 N N . LEU A 1 165 ? 14.240 4.686 -15.974 1.00 88.94 165 LEU A N 1
ATOM 1221 C CA . LEU A 1 165 ? 14.201 4.830 -17.435 1.00 88.94 165 LEU A CA 1
ATOM 1222 C C . LEU A 1 165 ? 15.025 6.039 -17.905 1.00 88.94 165 LEU A C 1
ATOM 1224 O O . LEU A 1 165 ? 15.685 5.986 -18.950 1.00 88.94 165 LEU A O 1
ATOM 1228 N N . PHE A 1 166 ? 15.011 7.114 -17.116 1.00 85.69 166 PHE A N 1
ATOM 1229 C CA . PHE A 1 166 ? 15.616 8.404 -17.446 1.00 85.69 166 PHE A CA 1
ATOM 1230 C C . PHE A 1 166 ? 17.033 8.573 -16.905 1.00 85.69 166 PHE A C 1
ATOM 1232 O O . PHE A 1 166 ? 17.767 9.429 -17.399 1.00 85.69 166 PHE A O 1
ATOM 1239 N N . GLU A 1 167 ? 17.435 7.768 -15.923 1.00 79.25 167 GLU A N 1
ATOM 1240 C CA . GLU A 1 167 ? 18.809 7.786 -15.440 1.00 79.25 167 GLU A CA 1
ATOM 1241 C C . GLU A 1 167 ? 19.753 7.274 -16.547 1.00 79.25 167 GLU A C 1
ATOM 1243 O O . GLU A 1 167 ? 19.436 6.300 -17.255 1.00 79.25 167 GLU A O 1
ATOM 1248 N N . PRO A 1 168 ? 20.885 7.963 -16.793 1.00 59.69 168 PRO A N 1
ATOM 1249 C CA . PRO A 1 168 ? 21.922 7.415 -17.651 1.00 59.69 168 PRO A CA 1
ATOM 1250 C C . PRO A 1 168 ? 22.336 6.095 -17.008 1.00 59.69 168 PRO A C 1
ATOM 1252 O O . PRO A 1 168 ? 22.644 6.072 -15.819 1.00 59.69 168 PRO A O 1
ATOM 1255 N N . GLY A 1 169 ? 22.236 4.992 -17.757 1.00 56.78 169 GLY A N 1
ATOM 1256 C CA . GLY A 1 169 ? 22.658 3.702 -17.223 1.00 56.78 169 GLY A CA 1
ATOM 1257 C C . GLY A 1 169 ? 24.088 3.862 -16.734 1.00 56.78 169 GLY A C 1
ATOM 1258 O O . GLY A 1 169 ? 24.900 4.413 -17.478 1.00 56.78 169 GLY A O 1
ATOM 1259 N N . GLU A 1 170 ? 24.370 3.451 -15.497 1.00 48.91 170 GLU A N 1
ATOM 1260 C CA . GLU A 1 170 ? 25.741 3.168 -15.093 1.00 48.91 170 GLU A CA 1
ATOM 1261 C C . GLU A 1 170 ? 26.279 2.199 -16.143 1.00 48.91 170 GLU A C 1
ATOM 1263 O O . GLU A 1 170 ? 25.914 1.026 -16.209 1.00 48.91 170 GLU A O 1
ATOM 1268 N N . SER A 1 171 ? 27.052 2.742 -17.076 1.00 43.81 171 SER A N 1
ATOM 1269 C CA . SER A 1 171 ? 27.997 1.963 -17.832 1.00 43.81 171 SER A CA 1
ATOM 1270 C C . SER A 1 171 ? 28.956 1.438 -16.781 1.00 43.81 171 SER A C 1
ATOM 1272 O O . SER A 1 171 ? 29.769 2.206 -16.268 1.00 43.81 171 SER A O 1
ATOM 1274 N N . ASP A 1 172 ? 28.801 0.169 -16.416 1.00 43.66 172 ASP A N 1
ATOM 1275 C CA . ASP A 1 172 ? 29.843 -0.595 -15.746 1.00 43.66 172 ASP A CA 1
ATOM 1276 C C . ASP A 1 172 ? 31.098 -0.504 -16.631 1.00 43.66 172 ASP A C 1
ATOM 1278 O O . ASP A 1 172 ? 31.278 -1.265 -17.583 1.00 43.66 172 ASP A O 1
ATOM 1282 N N . GLU A 1 173 ? 31.925 0.511 -16.376 1.00 37.09 173 GLU A N 1
ATOM 1283 C CA . GLU A 1 173 ? 33.275 0.621 -16.905 1.00 37.09 173 GLU A CA 1
ATOM 1284 C C . GLU A 1 173 ? 34.126 -0.420 -16.165 1.00 37.09 173 GLU A C 1
ATOM 1286 O O . GLU A 1 173 ? 34.546 -0.232 -15.018 1.00 37.09 173 GLU A O 1
ATOM 1291 N N . HIS A 1 174 ? 34.347 -1.549 -16.834 1.00 34.78 174 HIS A N 1
ATOM 1292 C CA . HIS A 1 174 ? 35.401 -2.511 -16.530 1.00 34.78 174 HIS A CA 1
ATOM 1293 C C . HIS A 1 174 ? 36.377 -2.590 -17.701 1.00 34.78 174 HIS A C 1
ATOM 1295 O O . HIS A 1 174 ? 35.910 -2.742 -18.854 1.00 34.78 174 HIS A O 1
#

Foldseek 3Di:
DVVVVVVVVVVVVVVVVVVVVVVVVVVVVVVVVVVVVVVVVVVVVVVVVVVVVVLLVVLVVQLVVLLVVLVVVLVVVVVVLLVVLVVQLVVLVVQLVVLVVQLVVQCVVPVVHDPVSNVVSNVSSVVSNVVSVVSNVVSVVVSVVVNVVSVVSSVVSNVVSVVSSVDDPPPPPD

Radius of gyration: 45.64 Å; chains: 1; bounding box: 89×42×137 Å

Secondary structure (DSSP, 8-state):
-HHHHHHHHHHHHHHHHHHHHHHHHHHHHHHHHHHHHHHHHHHHHHHHHHHHHHHHHHHHHHHHHHHHHHHHHHHHHHHHHHHHHHHHHHHHHHHHHHHHHHHHHHHHHHTTS-HHHHHHHHHHHHHHHHHHHHHHHHHHHHHHHHHHHHHHHHHHHHHHHHHHHHSPP-----

Sequence (174 aa):
MKSVLTAVAAAVLIAAASALPAYWIGDSHGEARVQQAWDNDTKSRATAALEATNTSRTKEQGHANSVTRAVDDFHAVQAPAAADGAARIADAERLQRAAEGRAAQYLAMSKAGAVERDRLASHAARLDASLAEGRRVAEQLRADLVDRDQRLGLLADVIRADRSLFEPGESDEH

Organism: NCBI:txid1775474

pLDDT: mean 84.56, std 15.24, range [34.78, 98.19]

InterPro domains:
  IPR019659 Protein of unknown function DUF2514 [PF10721] (9-132)